Protein AF-A0A259T5V5-F1 (afdb_monomer_lite)

Foldseek 3Di:
DPPVPHFPLVVLQVQLCCLQPCVLPPVQLVVLVCCCVPPVVHNVSSVVSNVVSNVVSNVVSVVSNVCSVPDDTD

Radius of gyration: 15.37 Å; chains: 1; bounding box: 33×18×42 Å

Secondary structure (DSSP, 8-state):
---TTS-HHHHHHHHHHHIIIIIIIIIHHHHHHHHIIIII--HHHHHHHHHHHHHHHHHHHHHHHHHHHHPPP-

pLDDT: mean 91.39, std 12.3, range [49.38, 98.19]

Structure (mmCIF, N/CA/C/O backbone):
data_AF-A0A259T5V5-F1
#
_entry.id   AF-A0A259T5V5-F1
#
loop_
_atom_site.group_PDB
_atom_site.id
_atom_site.type_symbol
_atom_site.label_atom_id
_atom_site.label_alt_id
_atom_site.label_comp_id
_atom_site.label_asym_id
_atom_site.label_entity_id
_atom_site.label_seq_id
_atom_site.pdbx_PDB_ins_code
_atom_site.Cartn_x
_atom_site.Cartn_y
_atom_site.Cartn_z
_atom_site.occupancy
_atom_site.B_iso_or_equiv
_atom_site.auth_seq_id
_atom_site.auth_comp_id
_atom_site.auth_asym_id
_atom_site.auth_atom_id
_atom_site.pdbx_PDB_model_num
ATOM 1 N N . MET A 1 1 ? -15.233 10.419 -0.015 1.00 51.19 1 MET A N 1
ATOM 2 C CA . MET A 1 1 ? -16.712 10.352 0.062 1.00 51.19 1 MET A CA 1
ATOM 3 C C . MET A 1 1 ? -17.276 9.202 0.922 1.00 51.19 1 MET A C 1
ATOM 5 O O . MET A 1 1 ? -18.432 9.301 1.290 1.00 51.19 1 MET A O 1
ATOM 9 N N . LEU A 1 2 ? -16.514 8.181 1.363 1.00 55.09 2 LEU A N 1
ATOM 10 C CA . LEU A 1 2 ? -17.076 7.022 2.108 1.00 55.09 2 LEU A CA 1
ATOM 11 C C . LEU A 1 2 ? -17.035 7.088 3.659 1.00 55.09 2 LEU A C 1
ATOM 13 O O . LEU A 1 2 ? -17.596 6.212 4.321 1.00 55.09 2 LEU A O 1
ATOM 17 N N . SER A 1 3 ? -16.387 8.097 4.262 1.00 56.03 3 SER A N 1
ATOM 18 C CA . SER A 1 3 ? -16.167 8.175 5.724 1.00 56.03 3 SER A CA 1
ATOM 19 C C . SER A 1 3 ? -16.649 9.468 6.397 1.00 56.03 3 SER A C 1
ATOM 21 O O . SER A 1 3 ? -16.318 9.698 7.559 1.00 56.03 3 SER A O 1
ATOM 23 N N . LYS A 1 4 ? -17.372 10.349 5.693 1.00 49.38 4 LYS A N 1
ATOM 24 C CA . LYS A 1 4 ? -17.861 11.607 6.285 1.00 49.38 4 LYS A CA 1
ATOM 25 C C . LYS A 1 4 ? -18.956 11.258 7.311 1.00 49.38 4 LYS A C 1
ATOM 27 O O . LYS A 1 4 ? -19.955 10.661 6.933 1.00 49.38 4 LYS A O 1
ATOM 32 N N . GLY A 1 5 ? -18.730 11.553 8.594 1.00 60.09 5 GLY A N 1
ATOM 33 C CA . GLY A 1 5 ? -19.699 11.316 9.680 1.00 60.09 5 GLY A CA 1
ATOM 34 C C . GLY A 1 5 ? -19.750 9.897 10.274 1.00 60.09 5 GLY A C 1
ATOM 35 O O . GLY A 1 5 ? -20.675 9.595 11.018 1.00 60.09 5 GLY A O 1
ATOM 36 N N . ARG A 1 6 ? -18.793 9.006 9.966 1.00 62.06 6 ARG A N 1
ATOM 37 C CA . ARG A 1 6 ? -18.695 7.659 10.578 1.00 62.06 6 ARG A CA 1
ATOM 38 C C . ARG A 1 6 ? -17.636 7.632 11.689 1.00 62.06 6 ARG A C 1
ATOM 40 O O . ARG A 1 6 ? -16.688 8.413 11.639 1.00 62.06 6 ARG A O 1
ATOM 47 N N . SER A 1 7 ? -17.767 6.702 12.644 1.00 79.25 7 SER A N 1
ATOM 48 C CA . SER A 1 7 ? -16.790 6.507 13.726 1.00 79.25 7 SER A CA 1
ATOM 49 C C . SER A 1 7 ? -15.372 6.306 13.174 1.00 79.25 7 SER A C 1
ATOM 51 O O . SER A 1 7 ? -15.181 5.687 12.119 1.00 79.25 7 SER A O 1
ATOM 53 N N . ALA A 1 8 ? -14.366 6.830 13.884 1.00 83.56 8 ALA A N 1
ATOM 54 C CA . ALA A 1 8 ? -12.959 6.709 13.493 1.00 83.56 8 ALA A CA 1
ATOM 55 C C . ALA A 1 8 ? -12.576 5.242 13.226 1.00 83.56 8 ALA A C 1
ATOM 57 O O . ALA A 1 8 ? -11.921 4.949 12.228 1.00 83.56 8 ALA A O 1
ATOM 58 N N . LYS A 1 9 ? -13.116 4.316 14.024 1.00 88.88 9 LYS A N 1
ATOM 59 C CA . LYS A 1 9 ? -13.008 2.866 13.839 1.00 88.88 9 LYS A CA 1
ATOM 60 C C . LYS A 1 9 ? -13.357 2.419 12.417 1.00 88.88 9 LYS A C 1
ATOM 62 O O . LYS A 1 9 ? -12.537 1.813 11.729 1.00 88.88 9 LYS A O 1
ATOM 67 N N . ARG A 1 10 ? -14.552 2.778 11.927 1.00 89.75 10 ARG A N 1
ATOM 68 C CA . ARG A 1 10 ? -15.000 2.406 10.575 1.00 89.75 10 ARG A CA 1
ATOM 69 C C . ARG A 1 10 ? -14.116 3.027 9.498 1.00 89.75 10 ARG A C 1
ATOM 71 O O . ARG A 1 10 ? -13.892 2.398 8.468 1.00 89.75 10 ARG A O 1
ATOM 78 N N . LYS A 1 11 ? -13.607 4.243 9.722 1.00 91.25 11 LYS A N 1
ATOM 79 C CA . LYS A 1 11 ? -12.656 4.878 8.803 1.00 91.25 11 LYS A CA 1
ATOM 80 C C . LYS A 1 11 ? -11.389 4.023 8.670 1.00 91.25 11 LYS A C 1
ATOM 82 O O . LYS A 1 11 ? -11.019 3.713 7.544 1.00 91.25 11 LYS A O 1
ATOM 87 N N . TYR A 1 12 ? -10.777 3.598 9.774 1.00 94.56 12 TYR A N 1
ATOM 88 C CA . TYR A 1 12 ? -9.575 2.757 9.740 1.00 94.56 12 TYR A CA 1
ATOM 89 C C . TYR A 1 12 ? -9.810 1.401 9.070 1.00 94.56 12 TYR A C 1
ATOM 91 O O . TYR A 1 12 ? -9.004 1.006 8.237 1.00 94.56 12 TYR A O 1
ATOM 99 N N . ILE A 1 13 ? -10.940 0.739 9.338 1.00 94.62 13 ILE A N 1
ATOM 100 C CA . ILE A 1 13 ? -11.281 -0.534 8.678 1.00 94.62 13 ILE A CA 1
ATOM 101 C C . ILE A 1 13 ? -11.429 -0.350 7.160 1.00 94.62 13 ILE A C 1
ATOM 103 O O . ILE A 1 13 ? -10.825 -1.089 6.386 1.00 94.62 13 ILE A O 1
ATOM 107 N N . VAL A 1 14 ? -12.202 0.653 6.721 1.00 95.81 14 VAL A N 1
ATOM 108 C CA . VAL A 1 14 ? -12.428 0.912 5.287 1.00 95.81 14 VAL A CA 1
ATOM 109 C C . VAL A 1 14 ? -11.116 1.246 4.582 1.00 95.81 14 VAL A C 1
ATOM 111 O O . VAL A 1 14 ? -10.840 0.699 3.514 1.00 95.81 14 VAL A O 1
ATOM 114 N N . TRP A 1 15 ? -10.293 2.113 5.174 1.00 95.50 15 TRP A N 1
ATOM 115 C CA . TRP A 1 15 ? -8.998 2.465 4.595 1.00 95.50 15 TRP A CA 1
ATOM 116 C C . TRP A 1 15 ? -8.002 1.308 4.646 1.00 95.50 15 TRP A C 1
ATOM 118 O O . TRP A 1 15 ? -7.279 1.125 3.678 1.00 95.50 15 TRP A O 1
ATOM 128 N N . GLY A 1 16 ? -8.010 0.481 5.693 1.00 96.56 16 GLY A N 1
ATOM 129 C CA . GLY A 1 16 ? -7.180 -0.720 5.766 1.00 96.56 16 GLY A CA 1
ATOM 130 C C . GLY A 1 16 ? -7.466 -1.687 4.623 1.00 96.56 16 GLY A C 1
ATOM 131 O O . GLY A 1 16 ? -6.554 -2.031 3.877 1.00 96.56 16 GLY A O 1
ATOM 132 N N . ILE A 1 17 ? -8.738 -2.033 4.402 1.00 96.62 17 ILE A N 1
ATOM 133 C CA . ILE A 1 17 ? -9.150 -2.918 3.296 1.00 96.62 17 ILE A CA 1
ATOM 134 C C . ILE A 1 17 ? -8.836 -2.285 1.933 1.00 96.62 17 ILE A C 1
ATOM 136 O O . ILE A 1 17 ? -8.334 -2.960 1.038 1.00 96.62 17 ILE A O 1
ATOM 140 N N . THR A 1 18 ? -9.096 -0.983 1.772 1.00 97.06 18 THR A N 1
ATOM 141 C CA . THR A 1 18 ? -8.817 -0.267 0.514 1.00 97.06 18 THR A CA 1
ATOM 142 C C . THR A 1 18 ? -7.319 -0.272 0.196 1.00 97.06 18 THR A C 1
ATOM 144 O O . THR A 1 18 ? -6.915 -0.546 -0.931 1.00 97.06 18 THR A O 1
ATOM 147 N N . THR A 1 19 ? -6.468 -0.012 1.185 1.00 96.69 19 THR A N 1
ATOM 148 C CA . THR A 1 19 ? -5.020 -0.018 0.965 1.00 96.69 19 THR A CA 1
ATOM 149 C C . THR A 1 19 ? -4.498 -1.440 0.730 1.00 96.69 19 THR A C 1
ATOM 151 O O . THR A 1 19 ? -3.634 -1.652 -0.116 1.00 96.69 19 THR A O 1
ATOM 154 N N . MET A 1 20 ? -5.065 -2.432 1.418 1.00 95.62 20 MET A N 1
ATOM 155 C CA . MET A 1 20 ? -4.641 -3.831 1.328 1.00 95.62 20 MET A CA 1
ATOM 156 C C . MET A 1 20 ? -5.022 -4.506 0.007 1.00 95.62 20 MET A C 1
ATOM 158 O O . MET A 1 20 ? -4.288 -5.375 -0.449 1.00 95.62 20 MET A O 1
ATOM 162 N N . LEU A 1 21 ? -6.161 -4.148 -0.595 1.00 94.62 21 LEU A N 1
ATOM 163 C CA . LEU A 1 21 ? -6.672 -4.822 -1.790 1.00 94.62 21 LEU A CA 1
ATOM 164 C C . LEU A 1 21 ? -6.519 -3.950 -3.050 1.00 94.62 21 LEU A C 1
ATOM 166 O O . LEU A 1 21 ? -5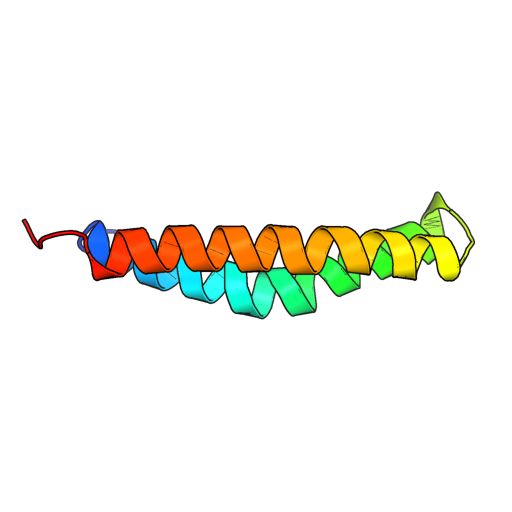.573 -4.166 -3.807 1.00 94.62 21 LEU A O 1
ATOM 170 N N . PRO A 1 22 ? -7.367 -2.941 -3.320 1.00 95.25 22 PRO A N 1
ATOM 171 C CA . PRO A 1 22 ? -7.254 -2.196 -4.567 1.00 95.25 22 PRO A CA 1
ATOM 172 C C . PRO A 1 22 ? -5.926 -1.439 -4.696 1.00 95.25 22 PRO A C 1
ATOM 174 O O . PRO A 1 22 ? -5.372 -1.402 -5.791 1.00 95.25 22 PRO A O 1
ATOM 177 N N . VAL A 1 23 ? -5.363 -0.880 -3.617 1.00 95.62 23 VAL A N 1
ATOM 178 C CA . VAL A 1 23 ? -4.069 -0.182 -3.733 1.00 95.62 23 VAL A CA 1
ATOM 179 C C . VAL A 1 23 ? -2.919 -1.177 -3.897 1.00 95.62 23 VAL A C 1
ATOM 181 O O . VAL A 1 23 ? -2.164 -1.076 -4.862 1.00 95.62 23 VAL A O 1
ATOM 184 N N . ALA A 1 24 ? -2.803 -2.167 -3.009 1.00 95.88 24 ALA A N 1
ATOM 185 C CA . ALA A 1 24 ? -1.689 -3.110 -3.077 1.00 95.88 24 ALA A CA 1
ATOM 186 C C . ALA A 1 24 ? -1.645 -3.886 -4.401 1.00 95.88 24 ALA A C 1
ATOM 188 O O . ALA A 1 24 ? -0.555 -4.057 -4.941 1.00 95.88 24 ALA A O 1
ATOM 189 N N . PHE A 1 25 ? -2.794 -4.301 -4.946 1.00 93.50 25 PHE A N 1
ATOM 190 C CA . PHE A 1 25 ? -2.842 -5.106 -6.169 1.00 93.50 25 PHE A CA 1
ATOM 191 C C . PHE A 1 25 ? -2.988 -4.259 -7.438 1.00 93.50 25 PHE A C 1
ATOM 193 O O . PHE A 1 25 ? -2.189 -4.402 -8.357 1.00 93.50 25 PHE A O 1
ATOM 200 N N . VAL A 1 26 ? -3.979 -3.364 -7.512 1.00 96.88 26 VAL A N 1
ATOM 201 C CA . VAL A 1 26 ? -4.288 -2.649 -8.766 1.00 96.88 26 VAL A CA 1
ATOM 202 C C . VAL A 1 26 ? -3.388 -1.432 -8.941 1.00 96.88 26 VAL A C 1
ATOM 204 O O . VAL A 1 26 ? -2.768 -1.272 -9.990 1.00 96.88 26 VAL A O 1
ATOM 207 N N . PHE A 1 27 ? -3.282 -0.578 -7.920 1.00 97.00 27 PHE A N 1
ATOM 208 C CA . PHE A 1 27 ? -2.473 0.639 -8.023 1.00 97.00 27 PHE A CA 1
ATOM 209 C C . PHE A 1 27 ? -0.982 0.320 -8.176 1.00 97.00 27 PHE A C 1
ATOM 211 O O . PHE A 1 27 ? -0.344 0.867 -9.073 1.00 97.00 27 PHE A O 1
ATOM 218 N N . SER A 1 28 ? -0.438 -0.602 -7.373 1.00 97.56 28 SER A N 1
ATOM 219 C CA . SER A 1 28 ? 0.966 -1.020 -7.510 1.00 97.56 28 SER A CA 1
ATOM 220 C C . SER A 1 28 ? 1.275 -1.564 -8.902 1.00 97.56 28 SER A C 1
ATOM 222 O O . SER A 1 28 ? 2.326 -1.253 -9.454 1.00 97.56 28 SER A O 1
ATOM 224 N N . TRP A 1 29 ? 0.363 -2.348 -9.484 1.00 96.62 29 TRP A N 1
ATOM 225 C CA . TRP A 1 29 ? 0.539 -2.903 -10.824 1.00 96.62 29 TRP A CA 1
ATOM 226 C C . TRP A 1 29 ? 0.547 -1.817 -11.902 1.00 96.62 29 TRP A C 1
ATOM 228 O O . TRP A 1 29 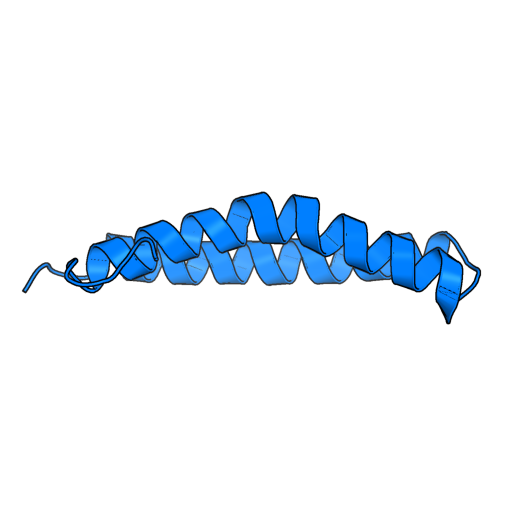? 1.442 -1.808 -12.744 1.00 96.62 29 TRP A O 1
ATOM 238 N N . LEU A 1 30 ? -0.374 -0.850 -11.832 1.00 97.88 30 LEU A N 1
ATOM 239 C CA . LEU A 1 30 ? -0.394 0.285 -12.760 1.00 97.88 30 LEU A CA 1
ATOM 240 C C . LEU A 1 30 ? 0.886 1.123 -12.664 1.00 97.88 30 LEU A C 1
ATOM 242 O O . LEU A 1 30 ? 1.479 1.450 -13.688 1.00 97.88 30 LEU A O 1
ATOM 246 N N . VAL A 1 31 ? 1.340 1.439 -11.449 1.00 97.81 31 VAL A N 1
ATOM 247 C CA . VAL A 1 31 ? 2.576 2.211 -11.242 1.00 97.81 31 VAL A CA 1
ATOM 248 C C . VAL A 1 31 ? 3.797 1.447 -11.756 1.00 97.81 31 VAL A C 1
ATOM 250 O O . VAL A 1 31 ? 4.640 2.036 -12.428 1.00 97.81 31 VAL A O 1
ATOM 253 N N . ALA A 1 32 ? 3.880 0.143 -11.486 1.00 97.62 32 ALA A N 1
ATOM 254 C CA . ALA A 1 32 ? 4.964 -0.710 -11.960 1.00 97.62 32 ALA A CA 1
ATOM 255 C C . ALA A 1 32 ? 5.031 -0.778 -13.492 1.00 97.62 32 ALA A C 1
ATOM 257 O O . ALA A 1 32 ? 6.113 -0.619 -14.054 1.00 97.62 32 ALA A O 1
ATOM 258 N N . LEU A 1 33 ? 3.888 -0.960 -14.163 1.00 97.00 33 LEU A N 1
ATOM 259 C CA . LEU A 1 33 ? 3.818 -0.973 -15.625 1.00 97.00 33 LEU A CA 1
ATOM 260 C C . LEU A 1 33 ? 4.219 0.373 -16.225 1.00 97.00 33 LEU A C 1
ATOM 262 O O . LEU A 1 33 ? 5.044 0.413 -17.132 1.00 97.00 33 LEU A O 1
ATOM 266 N N . LEU A 1 34 ? 3.679 1.472 -15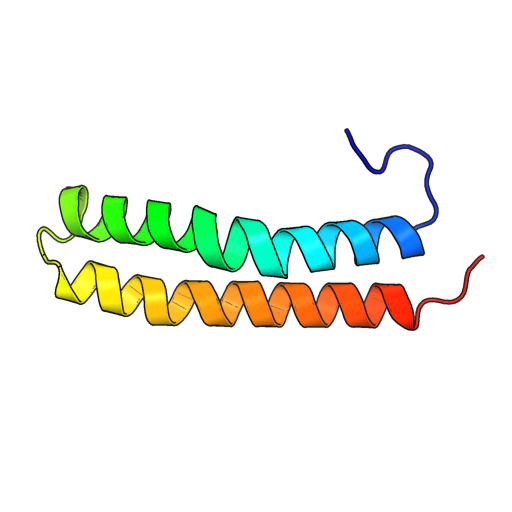.693 1.00 97.56 34 LEU A N 1
ATOM 267 C CA . LEU A 1 34 ? 4.004 2.810 -16.183 1.00 97.56 34 LEU A CA 1
ATOM 268 C C . LEU A 1 34 ? 5.492 3.127 -16.002 1.00 97.56 34 LEU A C 1
ATOM 270 O O . LEU A 1 34 ? 6.122 3.673 -16.900 1.00 97.56 34 LEU A O 1
ATOM 274 N N . TYR A 1 35 ? 6.069 2.757 -14.861 1.00 97.12 35 TYR A N 1
ATOM 275 C CA . TYR A 1 35 ? 7.493 2.950 -14.615 1.00 97.12 35 TYR A CA 1
ATOM 276 C C . TYR A 1 35 ? 8.360 2.095 -15.547 1.00 97.12 35 TYR A C 1
ATOM 278 O O . TYR A 1 35 ? 9.295 2.610 -16.158 1.00 97.12 35 TYR A O 1
ATOM 286 N N . GLY A 1 36 ? 8.038 0.808 -15.680 1.00 97.38 36 GLY A N 1
ATOM 287 C CA . GLY A 1 36 ? 8.768 -0.114 -16.546 1.00 97.38 36 GLY A CA 1
ATOM 288 C C . GLY A 1 36 ? 8.756 0.297 -18.011 1.00 97.38 36 GLY A C 1
ATOM 289 O O . GLY A 1 36 ? 9.784 0.206 -18.669 1.00 97.38 36 GLY A O 1
ATOM 290 N N . ASP A 1 37 ? 7.615 0.779 -18.501 1.00 95.19 37 ASP A N 1
ATOM 291 C CA . ASP A 1 37 ? 7.416 1.112 -19.912 1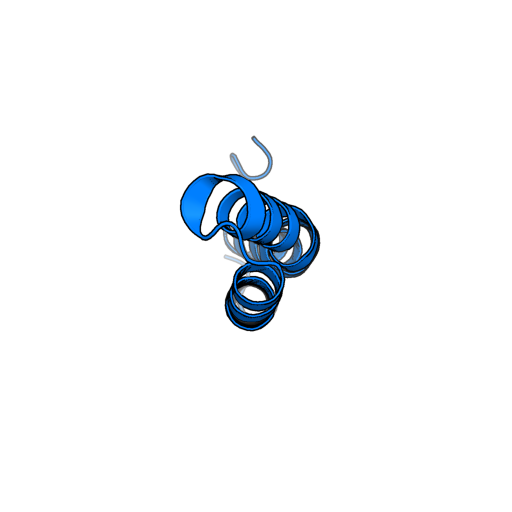.00 95.19 37 ASP A CA 1
ATOM 292 C C . ASP A 1 37 ? 7.898 2.525 -20.268 1.00 95.19 37 ASP A C 1
ATOM 294 O O . ASP A 1 37 ? 8.621 2.696 -21.243 1.00 95.19 37 ASP A O 1
ATOM 298 N N . TRP A 1 38 ? 7.559 3.539 -19.462 1.00 96.12 38 TRP A N 1
ATOM 299 C CA . TRP A 1 38 ? 7.776 4.951 -19.819 1.00 96.12 38 TRP A CA 1
ATOM 300 C C . TRP A 1 38 ? 9.029 5.574 -19.203 1.00 96.12 38 TRP A C 1
ATOM 302 O O . TRP A 1 38 ? 9.432 6.654 -19.628 1.00 96.12 38 TRP A O 1
ATOM 312 N N . VAL A 1 39 ? 9.609 4.950 -18.172 1.00 95.88 39 VAL A N 1
ATOM 313 C CA . VAL A 1 39 ? 10.734 5.529 -17.417 1.00 95.88 39 VAL A CA 1
ATOM 314 C C . VAL A 1 39 ? 11.978 4.656 -17.513 1.00 95.88 39 VAL A C 1
ATOM 316 O O . VAL A 1 39 ? 13.042 5.145 -17.880 1.00 95.88 39 VAL A O 1
ATOM 319 N N . ALA A 1 40 ? 11.858 3.375 -17.169 1.00 96.12 40 ALA A N 1
ATOM 320 C CA . ALA A 1 40 ? 12.988 2.451 -17.148 1.00 96.12 40 ALA A CA 1
ATOM 321 C C . ALA A 1 40 ? 13.227 1.760 -18.500 1.00 96.12 40 ALA A C 1
ATOM 323 O O . ALA A 1 40 ? 14.349 1.336 -18.763 1.00 96.12 40 ALA A O 1
ATOM 324 N N . HIS A 1 41 ? 12.189 1.642 -19.338 1.00 95.62 41 HIS A N 1
ATOM 325 C CA . HIS A 1 41 ? 12.181 0.832 -20.562 1.00 95.62 41 HIS A CA 1
ATOM 326 C C . HIS A 1 41 ? 12.680 -0.616 -20.335 1.00 95.62 41 HIS A C 1
ATOM 328 O O . HIS A 1 41 ? 13.330 -1.205 -21.197 1.00 95.62 41 HIS A O 1
ATOM 334 N N . ASP A 1 42 ? 12.377 -1.188 -19.161 1.00 94.81 42 ASP A N 1
ATOM 335 C CA . ASP A 1 42 ? 12.799 -2.526 -18.729 1.00 94.81 42 ASP A CA 1
ATOM 336 C C . ASP A 1 42 ? 11.704 -3.218 -17.894 1.00 94.81 42 ASP A C 1
ATOM 338 O O . ASP A 1 42 ? 11.247 -2.722 -16.857 1.00 94.81 42 ASP A O 1
ATOM 342 N N . GLY A 1 43 ? 11.305 -4.416 -18.329 1.00 93.56 43 GLY A N 1
ATOM 343 C CA . GLY A 1 43 ? 10.319 -5.245 -17.639 1.00 93.56 43 GLY A CA 1
ATOM 344 C C . GLY A 1 43 ? 10.789 -5.750 -16.270 1.00 93.56 43 GLY A C 1
ATOM 345 O O . GLY A 1 43 ? 9.964 -5.906 -15.366 1.00 93.56 43 GLY A O 1
ATOM 346 N N . PHE A 1 44 ? 12.094 -5.954 -16.062 1.00 96.38 44 PHE A N 1
ATOM 347 C CA . PHE A 1 44 ? 12.617 -6.340 -14.747 1.00 96.38 44 PHE A CA 1
ATOM 348 C C . PHE A 1 44 ? 12.523 -5.196 -13.739 1.00 96.38 44 PHE A C 1
ATOM 350 O O . PHE A 1 44 ? 12.208 -5.438 -12.572 1.00 96.38 44 PHE A O 1
ATOM 357 N N . ALA A 1 45 ? 12.707 -3.953 -14.184 1.00 96.69 45 ALA A N 1
ATOM 358 C CA . ALA A 1 45 ? 12.488 -2.776 -13.352 1.00 96.69 45 ALA A CA 1
ATOM 359 C C . ALA A 1 45 ? 11.012 -2.654 -12.922 1.00 96.69 45 ALA A C 1
ATOM 361 O O . ALA A 1 45 ? 10.732 -2.363 -11.756 1.00 96.69 45 ALA A O 1
ATOM 362 N N . ALA A 1 46 ? 10.069 -2.963 -13.823 1.00 97.69 46 ALA A N 1
ATOM 363 C CA . ALA A 1 46 ? 8.643 -3.053 -13.494 1.00 97.69 46 ALA A CA 1
ATOM 364 C C . ALA A 1 46 ? 8.380 -4.099 -12.398 1.00 97.69 46 ALA A C 1
ATOM 366 O O . ALA A 1 46 ? 7.733 -3.809 -11.389 1.00 97.69 46 ALA A O 1
ATOM 367 N N . LEU A 1 47 ? 8.913 -5.314 -12.573 1.00 97.56 47 LEU A N 1
ATOM 368 C CA . LEU A 1 47 ? 8.756 -6.407 -11.611 1.00 97.56 47 LEU A CA 1
ATOM 369 C C . LEU A 1 47 ? 9.370 -6.060 -10.252 1.00 97.56 47 LEU A C 1
ATOM 371 O O . LEU A 1 47 ? 8.718 -6.248 -9.225 1.00 97.56 47 LEU A O 1
ATOM 375 N N . GLY A 1 48 ? 10.580 -5.501 -10.238 1.00 98.00 48 GLY A N 1
ATOM 376 C CA . GLY A 1 48 ? 11.243 -5.059 -9.013 1.00 98.00 48 GLY A CA 1
ATOM 377 C C . GLY A 1 48 ? 10.417 -4.018 -8.257 1.00 98.00 48 GLY A C 1
ATOM 378 O O . GLY A 1 48 ? 10.212 -4.148 -7.049 1.00 98.00 48 GLY A O 1
ATOM 379 N N . LEU A 1 49 ? 9.864 -3.027 -8.965 1.00 98.00 49 LEU A N 1
ATOM 380 C CA . LEU A 1 49 ? 9.015 -2.009 -8.350 1.00 98.00 49 LEU A CA 1
ATOM 381 C C . LEU A 1 49 ? 7.709 -2.602 -7.801 1.00 98.00 49 LEU A C 1
ATOM 383 O O . LEU A 1 49 ? 7.300 -2.261 -6.689 1.00 98.00 49 LEU A O 1
ATOM 387 N N . LEU A 1 50 ? 7.081 -3.532 -8.526 1.00 98.00 50 LEU A N 1
ATOM 388 C CA . LEU A 1 50 ? 5.880 -4.231 -8.060 1.00 98.00 50 LEU A CA 1
ATOM 389 C C . LEU A 1 50 ? 6.145 -5.031 -6.775 1.00 98.00 50 LEU A C 1
ATOM 391 O O . LEU A 1 50 ? 5.346 -4.965 -5.838 1.00 98.00 50 LEU A O 1
ATOM 395 N N . MET A 1 51 ? 7.280 -5.738 -6.711 1.00 97.62 51 MET A N 1
ATOM 396 C CA . MET A 1 51 ? 7.702 -6.518 -5.539 1.00 97.62 51 MET A CA 1
ATOM 397 C C . MET A 1 51 ? 7.968 -5.649 -4.305 1.00 97.62 51 MET A C 1
ATOM 399 O O . MET A 1 51 ? 7.913 -6.164 -3.192 1.00 97.62 51 MET A O 1
ATOM 403 N N . ILE A 1 52 ? 8.220 -4.349 -4.474 1.00 97.81 52 ILE A N 1
ATOM 404 C CA . ILE A 1 52 ? 8.384 -3.395 -3.368 1.00 97.81 52 ILE A CA 1
ATOM 405 C C . ILE A 1 52 ? 7.036 -2.774 -2.982 1.00 97.81 52 ILE A C 1
ATOM 407 O O . ILE A 1 52 ? 6.664 -2.770 -1.805 1.00 97.81 52 ILE A O 1
ATOM 411 N N . LEU A 1 53 ? 6.286 -2.256 -3.960 1.00 97.75 53 LEU A N 1
ATOM 412 C CA . LEU A 1 53 ? 5.046 -1.517 -3.709 1.00 97.75 53 LEU A CA 1
ATOM 413 C C . LEU A 1 53 ? 3.942 -2.405 -3.135 1.00 97.75 53 LEU A C 1
ATOM 415 O O . LEU A 1 53 ? 3.261 -2.000 -2.190 1.00 97.75 53 LEU A O 1
ATOM 419 N N . MET A 1 54 ? 3.776 -3.619 -3.666 1.00 96.75 54 MET A N 1
ATOM 420 C CA . MET A 1 54 ? 2.693 -4.500 -3.236 1.00 96.75 54 MET A CA 1
ATOM 421 C C . MET A 1 54 ? 2.828 -4.887 -1.748 1.00 96.75 54 MET A C 1
ATOM 423 O O . MET A 1 54 ? 1.873 -4.634 -1.009 1.00 96.75 54 MET A O 1
ATOM 427 N N . PRO A 1 55 ? 3.972 -5.402 -1.241 1.00 97.19 55 PRO A N 1
ATOM 428 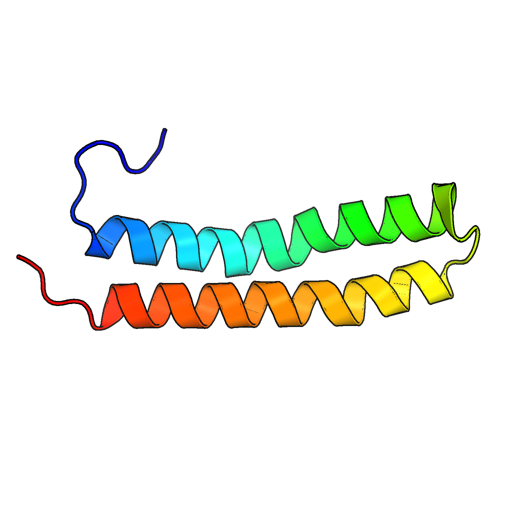C CA . PRO A 1 55 ? 4.132 -5.666 0.191 1.00 97.19 55 PRO A CA 1
ATOM 429 C C . PRO A 1 55 ? 4.023 -4.409 1.054 1.00 97.19 55 PRO A C 1
ATOM 431 O O . PRO A 1 55 ? 3.416 -4.460 2.122 1.00 97.19 55 PRO A O 1
ATOM 434 N N . LEU A 1 56 ? 4.559 -3.272 0.595 1.00 98.00 56 LEU A N 1
ATOM 435 C CA . LEU A 1 56 ? 4.506 -2.011 1.337 1.00 98.00 56 LEU A CA 1
ATOM 436 C C . LEU A 1 56 ? 3.060 -1.558 1.589 1.00 98.00 56 LEU A C 1
ATOM 438 O O . LEU A 1 56 ? 2.675 -1.287 2.733 1.00 98.00 56 LEU A O 1
ATOM 442 N N . PHE A 1 57 ? 2.238 -1.500 0.540 1.00 97.81 57 PHE A N 1
ATOM 443 C CA . PHE A 1 57 ? 0.830 -1.128 0.675 1.00 97.81 57 PHE A CA 1
ATOM 444 C C . PHE A 1 57 ? 0.026 -2.193 1.413 1.00 97.81 57 PHE A C 1
ATOM 446 O O . PHE A 1 57 ? -0.806 -1.845 2.252 1.00 97.81 57 PHE A O 1
ATOM 453 N N . PHE A 1 58 ? 0.303 -3.476 1.179 1.00 97.31 58 PHE A N 1
ATOM 454 C CA . PHE A 1 58 ? -0.369 -4.554 1.895 1.00 97.31 58 PHE A CA 1
ATOM 455 C C . PHE A 1 58 ? -0.133 -4.460 3.408 1.00 97.31 58 PHE A C 1
ATOM 457 O O . PHE A 1 58 ? -1.097 -4.427 4.174 1.00 97.31 58 PHE A O 1
ATOM 464 N N . LEU A 1 59 ? 1.123 -4.316 3.847 1.00 98.19 59 LEU A N 1
ATOM 465 C CA . LEU A 1 59 ? 1.476 -4.149 5.262 1.00 98.19 59 LEU A CA 1
ATOM 466 C C . LEU A 1 59 ? 0.856 -2.880 5.856 1.00 98.19 59 LEU A C 1
ATOM 468 O O . LEU A 1 59 ? 0.310 -2.915 6.959 1.00 98.19 59 LEU A O 1
ATOM 472 N N . THR A 1 60 ? 0.866 -1.777 5.107 1.00 97.69 60 THR A N 1
ATOM 473 C CA . THR A 1 60 ? 0.209 -0.529 5.525 1.00 97.69 60 THR A CA 1
ATOM 474 C C . THR A 1 60 ? -1.296 -0.737 5.727 1.00 97.69 60 THR A C 1
ATOM 476 O O . THR A 1 60 ? -1.863 -0.288 6.726 1.00 97.69 60 THR A O 1
ATOM 479 N N . GLY A 1 61 ? -1.947 -1.457 4.813 1.00 97.25 61 GLY A N 1
ATOM 480 C CA . GLY A 1 61 ? -3.357 -1.823 4.915 1.00 97.25 61 GLY A CA 1
ATOM 481 C C . GLY A 1 61 ? -3.652 -2.709 6.124 1.00 97.25 61 GLY A C 1
ATOM 482 O O . GLY A 1 61 ? -4.607 -2.436 6.852 1.00 97.25 61 GLY A O 1
ATOM 483 N N . VAL A 1 62 ? -2.797 -3.700 6.399 1.00 97.94 62 VAL A N 1
ATOM 484 C CA . VAL A 1 62 ? -2.894 -4.552 7.595 1.00 97.94 62 VAL A CA 1
ATOM 485 C C . VAL A 1 62 ? -2.792 -3.712 8.869 1.00 97.94 62 VAL A C 1
ATOM 487 O O . VAL A 1 62 ? -3.651 -3.838 9.738 1.00 97.94 62 VAL A O 1
ATOM 490 N N . ILE A 1 63 ? -1.816 -2.806 8.974 1.00 97.88 63 ILE A N 1
ATOM 491 C CA . ILE A 1 63 ? -1.657 -1.934 10.151 1.00 97.88 63 ILE A CA 1
ATOM 492 C C . ILE A 1 63 ? -2.916 -1.085 10.373 1.00 97.88 63 ILE A C 1
ATOM 494 O O . ILE A 1 63 ? -3.448 -1.039 11.483 1.00 97.88 63 ILE A O 1
ATOM 498 N N . LEU A 1 64 ? -3.435 -0.449 9.319 1.00 96.88 64 LEU A N 1
ATOM 499 C CA . LEU A 1 64 ? -4.662 0.351 9.399 1.00 96.88 64 LEU A CA 1
ATOM 500 C C . LEU A 1 64 ? -5.875 -0.494 9.803 1.00 96.88 64 LEU A C 1
ATOM 502 O O . LEU A 1 64 ? -6.691 -0.047 10.613 1.00 96.88 64 LEU A O 1
ATOM 506 N N . LEU A 1 65 ? -5.984 -1.712 9.274 1.00 96.56 65 LEU A N 1
ATOM 507 C CA . LEU A 1 65 ? -7.058 -2.635 9.616 1.00 96.56 65 LEU A CA 1
ATOM 508 C C . LEU A 1 65 ? -6.981 -3.049 11.088 1.00 96.56 65 LEU A C 1
ATOM 510 O O . LEU A 1 65 ? -7.995 -2.988 11.779 1.00 96.56 65 LEU A O 1
ATOM 514 N N . LEU A 1 66 ? -5.793 -3.399 11.588 1.00 96.62 66 LEU A N 1
ATOM 515 C CA . LEU A 1 66 ? -5.577 -3.761 12.991 1.00 96.62 66 LEU A CA 1
ATOM 516 C C . LEU A 1 66 ? -5.926 -2.600 13.925 1.00 96.62 66 LEU A C 1
ATOM 518 O O . LEU A 1 66 ? -6.658 -2.798 14.895 1.00 96.62 66 LEU A O 1
ATOM 522 N N . ILE A 1 67 ? -5.491 -1.379 13.597 1.00 95.38 67 ILE A N 1
ATOM 523 C CA . ILE A 1 67 ? -5.888 -0.171 14.334 1.00 95.38 67 ILE A CA 1
ATOM 524 C C . ILE A 1 67 ? -7.415 -0.064 14.369 1.00 95.38 67 ILE A C 1
ATOM 526 O O . ILE A 1 67 ? -7.992 0.139 15.432 1.00 95.38 67 ILE A O 1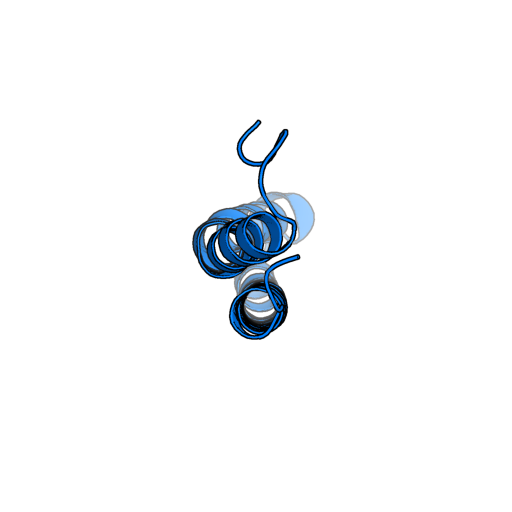
ATOM 530 N N . GLY A 1 68 ? -8.085 -0.242 13.230 1.00 93.81 68 GLY A N 1
ATOM 531 C CA . GLY A 1 68 ? -9.543 -0.201 13.148 1.00 93.81 68 GLY A CA 1
ATOM 532 C C . GLY A 1 68 ? -10.252 -1.323 13.910 1.00 93.81 68 GLY A C 1
ATOM 533 O O . GLY A 1 68 ? -11.332 -1.096 14.441 1.00 93.81 68 GLY A O 1
ATOM 534 N N . LEU A 1 69 ? -9.676 -2.519 14.000 1.00 93.56 69 LEU A N 1
ATOM 535 C CA . LEU A 1 69 ? -10.281 -3.647 14.715 1.00 93.56 69 LEU A CA 1
ATOM 536 C C . LEU A 1 69 ? -10.167 -3.495 16.236 1.00 93.56 69 LEU A C 1
ATOM 538 O O . LEU A 1 69 ? -11.139 -3.755 16.945 1.00 93.56 69 LEU A O 1
ATOM 542 N N . PHE A 1 70 ? -9.017 -3.031 16.733 1.00 93.81 70 PHE A N 1
ATOM 543 C CA . PHE A 1 70 ? -8.767 -2.866 18.171 1.00 93.81 70 PHE A CA 1
ATOM 544 C C . PHE A 1 70 ? -9.190 -1.501 18.725 1.00 93.81 70 PHE A C 1
ATOM 546 O O . PHE A 1 70 ? -9.204 -1.296 19.942 1.00 93.81 70 PHE A O 1
ATOM 553 N N . MET A 1 71 ? -9.558 -0.557 17.859 1.00 88.81 71 MET A N 1
ATOM 554 C CA . MET A 1 71 ? -10.083 0.732 18.286 1.00 88.81 71 MET A CA 1
ATOM 555 C C . MET A 1 71 ? -11.430 0.552 18.988 1.00 88.81 71 MET A C 1
ATOM 557 O O . MET A 1 71 ? -12.411 0.097 18.397 1.00 88.81 71 MET A O 1
ATOM 561 N N . LYS A 1 72 ? -11.483 0.959 20.259 1.00 83.88 72 LYS A N 1
ATOM 562 C CA . LYS A 1 72 ? -12.733 1.032 21.018 1.00 83.88 72 LYS A CA 1
ATOM 563 C C . LYS A 1 72 ? -13.656 2.062 20.368 1.00 83.88 72 LYS A C 1
ATOM 565 O O . LYS A 1 72 ? -13.214 3.154 20.005 1.00 83.88 72 LYS A O 1
ATOM 570 N N . GLU A 1 73 ? -14.927 1.706 20.206 1.00 72.00 73 GLU A N 1
ATOM 571 C CA . GLU A 1 73 ? -15.948 2.681 19.822 1.00 72.00 73 GLU A CA 1
ATOM 572 C C . GLU A 1 73 ? -16.088 3.683 20.969 1.00 72.00 73 GLU A C 1
ATOM 574 O O . GLU A 1 73 ? -16.286 3.292 22.118 1.00 72.00 73 GLU A O 1
ATOM 579 N N . LYS A 1 74 ? -15.872 4.961 20.650 1.00 58.22 74 LYS A N 1
ATOM 580 C CA . LYS A 1 74 ? -16.357 6.074 21.461 1.00 58.22 74 LYS A CA 1
ATOM 581 C C . LYS A 1 74 ? -17.746 6.438 20.973 1.00 58.22 74 LYS A C 1
ATOM 583 O O . LYS A 1 74 ? -17.916 6.439 19.728 1.00 58.22 74 LYS A O 1
#

Sequence (74 aa):
MLSKGRSAKRKYIVWGITTMLPVAFVFSWLVALLYGDWVAHDGFAALGLLMILMPLFFLTGVILLLIGLFMKEK